Protein AF-A0A2A4R2X6-F1 (afdb_monomer_lite)

Secondary structure (DSSP, 8-state):
--HHHHHHHHH-SSTTS-SSEEEETTTEEEE-----

Sequence (36 aa):
NTHINRLRIKIEQDAANPEYILTVWGVGYKFGGNKT

Radius of gyration: 9.76 Å; chains: 1; bounding box: 29×20×20 Å

Foldseek 3Di:
DVVLLVVLVVPAPDSVDRAQWDADPPPGTDGHDPPD

Structure (mmCIF, N/CA/C/O backbone):
data_AF-A0A2A4R2X6-F1
#
_entry.id   AF-A0A2A4R2X6-F1
#
loop_
_atom_site.group_PDB
_atom_site.id
_atom_site.type_symbol
_atom_site.label_atom_id
_atom_site.label_alt_id
_atom_site.label_comp_id
_atom_site.label_asym_id
_atom_site.label_entity_id
_atom_site.label_seq_id
_atom_site.pdbx_PDB_ins_code
_atom_site.Cartn_x
_atom_site.Cartn_y
_atom_site.Cartn_z
_atom_site.occupancy
_atom_site.B_iso_or_equiv
_atom_site.auth_seq_id
_atom_site.auth_comp_id
_atom_site.auth_asym_id
_atom_site.auth_atom_id
_atom_site.pdbx_PDB_model_num
ATOM 1 N N . ASN A 1 1 ? 9.404 0.916 -4.157 1.00 71.56 1 ASN A N 1
ATOM 2 C CA . ASN A 1 1 ? 8.091 0.712 -3.507 1.00 71.56 1 ASN A CA 1
ATOM 3 C C . ASN A 1 1 ? 7.769 1.891 -2.576 1.00 71.56 1 ASN A C 1
ATOM 5 O O . ASN A 1 1 ? 7.584 1.717 -1.384 1.00 71.56 1 ASN A O 1
ATOM 9 N N . THR A 1 2 ? 7.777 3.120 -3.102 1.00 88.31 2 THR A N 1
ATOM 10 C CA . THR A 1 2 ? 7.748 4.346 -2.270 1.00 88.31 2 THR A CA 1
ATOM 11 C C . THR A 1 2 ? 6.448 5.121 -2.467 1.00 88.31 2 THR A C 1
ATOM 13 O O . THR A 1 2 ? 5.874 5.623 -1.507 1.00 88.31 2 THR A O 1
ATOM 16 N N . HIS A 1 3 ? 5.939 5.165 -3.703 1.00 94.31 3 HIS A N 1
ATOM 17 C CA . HIS A 1 3 ? 4.652 5.787 -4.022 1.00 94.31 3 HIS A CA 1
ATOM 18 C C . HIS A 1 3 ? 3.477 5.048 -3.377 1.00 94.31 3 H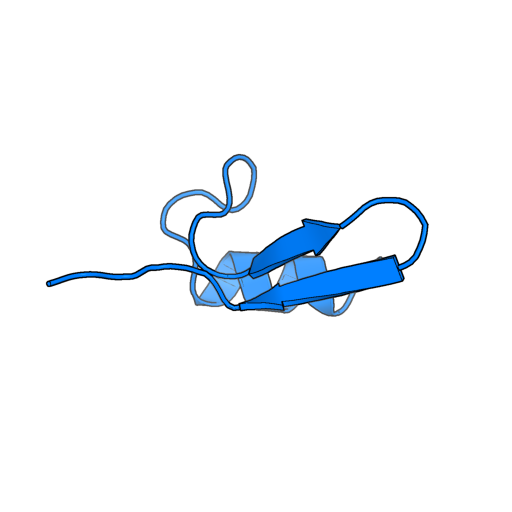IS A C 1
ATOM 20 O O . HIS A 1 3 ? 2.625 5.691 -2.777 1.00 94.31 3 HIS A O 1
ATOM 26 N N . ILE A 1 4 ? 3.479 3.712 -3.409 1.00 95.19 4 ILE A N 1
ATOM 27 C CA . ILE A 1 4 ? 2.440 2.908 -2.754 1.00 95.19 4 ILE A CA 1
ATOM 28 C C . ILE A 1 4 ? 2.464 3.064 -1.239 1.00 95.19 4 ILE A C 1
ATOM 30 O O . ILE A 1 4 ? 1.411 3.274 -0.650 1.00 95.19 4 ILE A O 1
ATOM 34 N N . ASN A 1 5 ? 3.641 3.068 -0.613 1.00 94.69 5 ASN A N 1
ATOM 35 C CA . ASN A 1 5 ? 3.736 3.301 0.829 1.00 94.69 5 ASN A CA 1
ATOM 36 C C . ASN A 1 5 ? 3.207 4.690 1.216 1.00 94.69 5 ASN A C 1
ATOM 38 O O . ASN A 1 5 ? 2.437 4.809 2.161 1.00 94.69 5 ASN A O 1
ATOM 42 N N . ARG A 1 6 ? 3.544 5.735 0.446 1.00 96.81 6 ARG A N 1
ATOM 43 C CA . ARG A 1 6 ? 2.990 7.085 0.657 1.00 96.81 6 ARG A CA 1
ATOM 44 C C . ARG A 1 6 ? 1.476 7.131 0.491 1.00 96.81 6 ARG A C 1
ATOM 46 O O . ARG A 1 6 ? 0.829 7.914 1.174 1.00 96.81 6 ARG A O 1
ATOM 53 N N . LEU A 1 7 ? 0.927 6.347 -0.434 1.00 96.00 7 LEU A N 1
ATOM 54 C CA . LEU A 1 7 ? -0.510 6.304 -0.652 1.00 96.00 7 LEU A CA 1
ATOM 55 C C . LEU A 1 7 ? -1.211 5.563 0.491 1.00 96.00 7 LEU A C 1
ATOM 57 O O . LEU A 1 7 ? -2.158 6.101 1.049 1.00 96.00 7 LEU A O 1
ATOM 61 N N . ARG A 1 8 ? -0.684 4.405 0.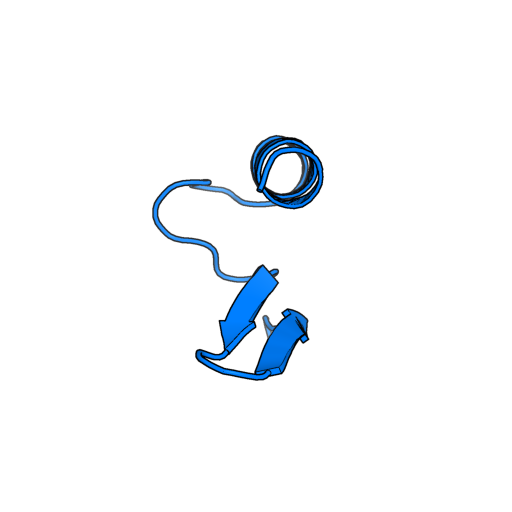912 1.00 96.12 8 ARG A N 1
ATOM 62 C CA . ARG A 1 8 ? -1.204 3.630 2.049 1.00 96.12 8 ARG A CA 1
ATOM 63 C C . ARG A 1 8 ? -1.220 4.436 3.346 1.00 96.12 8 ARG A C 1
ATOM 65 O O . ARG A 1 8 ? -2.238 4.458 4.014 1.00 96.12 8 ARG A O 1
ATOM 72 N N . ILE A 1 9 ? -0.159 5.194 3.637 1.00 97.06 9 ILE A N 1
ATOM 73 C CA . ILE A 1 9 ? -0.111 6.103 4.801 1.00 97.06 9 ILE A CA 1
ATOM 74 C C . ILE A 1 9 ? -1.263 7.123 4.799 1.00 97.06 9 ILE A C 1
ATOM 76 O O . ILE A 1 9 ? -1.683 7.571 5.859 1.00 97.06 9 ILE A O 1
ATOM 80 N N . LYS A 1 10 ? -1.764 7.520 3.623 1.00 96.38 10 LYS A N 1
ATOM 81 C CA . LYS A 1 10 ? -2.826 8.527 3.505 1.00 96.38 10 LYS A CA 1
ATOM 82 C C . LYS A 1 10 ? -4.240 7.955 3.587 1.00 96.38 10 LYS A C 1
ATOM 84 O O . LYS A 1 10 ? -5.142 8.714 3.922 1.00 96.38 10 LYS A O 1
ATOM 89 N N . ILE A 1 11 ? -4.447 6.694 3.200 1.00 94.69 11 ILE A N 1
ATOM 90 C CA . ILE A 1 11 ? -5.798 6.139 2.988 1.00 94.69 11 ILE A CA 1
ATOM 91 C C . ILE A 1 11 ? -6.104 4.892 3.820 1.00 94.69 11 ILE A C 1
ATOM 93 O O . ILE A 1 11 ? -7.272 4.580 4.020 1.00 94.69 11 ILE A O 1
ATOM 97 N N . GLU A 1 12 ? -5.084 4.167 4.275 1.00 95.06 12 GLU A N 1
ATOM 98 C CA . GLU A 1 12 ? -5.261 2.984 5.116 1.00 95.06 12 GLU A CA 1
ATOM 99 C C . GLU A 1 12 ? -5.363 3.409 6.578 1.00 95.06 12 GLU A C 1
ATOM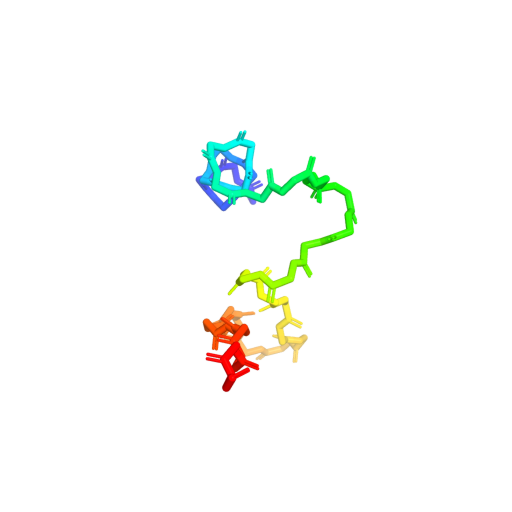 101 O O . GLU A 1 12 ? -4.716 4.366 7.006 1.00 95.06 12 GLU A O 1
ATOM 106 N N . GLN A 1 13 ? -6.133 2.660 7.364 1.00 95.94 13 GLN A N 1
ATOM 107 C CA . GLN A 1 13 ? -6.147 2.830 8.816 1.00 95.94 13 GLN A CA 1
ATOM 108 C C . GLN A 1 13 ? -4.824 2.363 9.445 1.00 95.94 13 GLN A C 1
ATOM 110 O O . GLN A 1 13 ? -4.300 3.020 10.3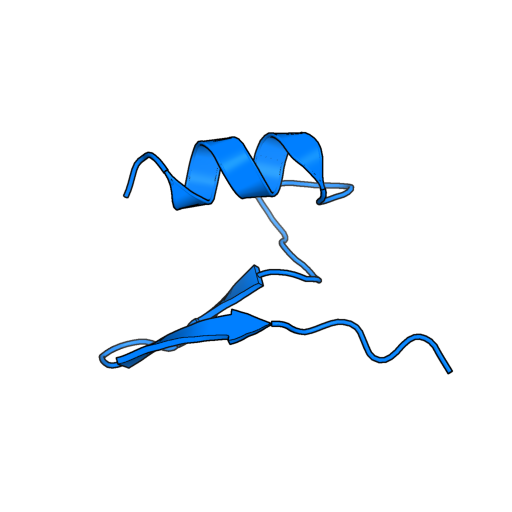41 1.00 95.94 13 GLN A O 1
ATOM 115 N N . ASP A 1 14 ? -4.272 1.255 8.944 1.00 95.81 14 ASP A N 1
ATOM 116 C CA . ASP A 1 14 ? -2.932 0.765 9.261 1.00 95.81 14 ASP A CA 1
ATOM 117 C C . ASP A 1 14 ? -2.184 0.451 7.958 1.00 95.81 14 ASP A C 1
ATOM 119 O O . ASP A 1 14 ? -2.506 -0.490 7.235 1.00 95.81 14 ASP A O 1
ATOM 123 N N . ALA A 1 15 ? -1.149 1.235 7.648 1.00 93.88 15 ALA A N 1
ATOM 124 C CA . ALA A 1 15 ? -0.366 1.060 6.426 1.00 93.88 15 ALA A CA 1
ATOM 125 C C . ALA A 1 15 ? 0.440 -0.256 6.388 1.00 93.88 15 ALA A C 1
ATOM 127 O O . ALA A 1 15 ? 0.851 -0.672 5.299 1.00 93.88 15 ALA A O 1
ATOM 128 N N . ALA A 1 16 ? 0.679 -0.895 7.542 1.00 93.62 16 ALA A N 1
ATOM 129 C 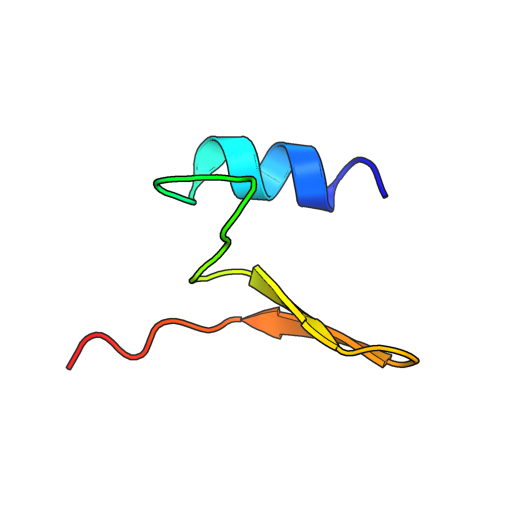CA . ALA A 1 16 ? 1.319 -2.206 7.626 1.00 93.62 16 ALA A CA 1
ATOM 130 C C . ALA A 1 16 ? 0.346 -3.351 7.294 1.00 93.62 16 ALA A C 1
ATOM 132 O O . ALA A 1 16 ? 0.776 -4.367 6.747 1.00 93.62 16 ALA A O 1
ATOM 133 N N . ASN A 1 17 ? -0.954 -3.146 7.534 1.00 94.56 17 ASN A N 1
ATOM 134 C CA . ASN A 1 17 ? -2.036 -4.087 7.242 1.00 94.56 17 ASN A CA 1
ATOM 135 C C . ASN A 1 17 ? -3.054 -3.447 6.275 1.00 94.56 17 ASN A C 1
ATOM 137 O O . ASN A 1 17 ? -4.159 -3.105 6.690 1.00 94.56 17 ASN A O 1
ATOM 141 N N . PRO A 1 18 ? -2.688 -3.238 4.993 1.00 94.62 18 PRO A N 1
ATOM 142 C CA . PRO A 1 18 ? -3.523 -2.488 4.060 1.00 94.62 18 PRO A CA 1
ATOM 143 C C . PRO A 1 18 ? -4.799 -3.252 3.686 1.00 94.62 18 PRO A C 1
ATOM 145 O O . PRO A 1 18 ? -4.737 -4.433 3.344 1.00 94.62 18 PRO A O 1
ATOM 148 N N . GLU A 1 19 ? -5.932 -2.555 3.664 1.00 95.06 19 GLU A N 1
ATOM 149 C CA . GLU A 1 19 ? -7.243 -3.083 3.268 1.00 95.06 19 GLU A CA 1
ATOM 150 C C . GLU A 1 19 ? -7.649 -2.614 1.861 1.00 95.06 19 GLU A C 1
ATOM 152 O O . GLU A 1 19 ? -8.271 -3.368 1.103 1.00 95.06 19 GLU A O 1
ATOM 157 N N . TYR A 1 20 ? -7.262 -1.393 1.476 1.00 95.06 20 TYR A N 1
ATOM 158 C CA . TYR A 1 20 ? -7.618 -0.801 0.186 1.00 95.06 20 TYR A CA 1
ATOM 159 C C . TYR A 1 20 ? -6.592 -1.071 -0.906 1.00 95.06 20 TYR A C 1
ATOM 161 O O . TYR A 1 20 ? -6.966 -1.250 -2.055 1.00 95.06 20 TYR A O 1
ATOM 169 N N . ILE A 1 21 ? -5.294 -1.102 -0.619 1.00 95.25 21 ILE A N 1
ATOM 170 C CA . ILE A 1 21 ? -4.265 -1.354 -1.636 1.00 95.25 21 ILE A CA 1
ATOM 171 C C . ILE A 1 21 ? -3.529 -2.629 -1.303 1.00 95.25 21 ILE A C 1
ATOM 173 O O . ILE A 1 21 ? -2.589 -2.640 -0.509 1.00 95.25 21 ILE A O 1
ATOM 177 N N . LEU A 1 22 ? -3.897 -3.706 -1.987 1.00 95.06 22 LEU A N 1
ATOM 178 C CA . LEU A 1 22 ? -3.372 -5.042 -1.741 1.00 95.06 22 LEU A CA 1
ATOM 179 C C . LEU A 1 22 ? -2.271 -5.371 -2.746 1.00 95.06 22 LEU A C 1
ATOM 181 O O . LEU A 1 22 ? -2.419 -5.147 -3.949 1.00 95.06 22 LEU A O 1
ATOM 185 N N . THR A 1 23 ? -1.158 -5.910 -2.253 1.00 94.94 23 THR A N 1
ATOM 186 C CA . THR A 1 23 ? -0.073 -6.391 -3.114 1.00 94.94 23 THR A CA 1
ATOM 187 C C . THR A 1 23 ? -0.475 -7.725 -3.742 1.00 94.94 23 THR A C 1
ATOM 189 O O . THR A 1 23 ? -0.849 -8.658 -3.035 1.00 94.94 23 THR A O 1
ATOM 192 N N . VAL A 1 24 ? -0.355 -7.831 -5.063 1.00 95.38 24 VAL A N 1
ATOM 193 C CA . VAL A 1 24 ? -0.490 -9.081 -5.815 1.00 95.38 24 VAL A CA 1
ATOM 194 C C . VAL A 1 24 ? 0.895 -9.468 -6.322 1.00 95.38 24 VAL A C 1
ATOM 196 O O . VAL A 1 24 ? 1.447 -8.831 -7.221 1.00 95.38 24 VAL A O 1
ATOM 199 N N . TRP A 1 25 ? 1.482 -10.492 -5.708 1.00 94.56 25 TRP A N 1
ATOM 200 C CA . TRP A 1 25 ? 2.847 -10.923 -6.002 1.00 94.56 25 TRP A CA 1
ATOM 201 C C . TRP A 1 25 ? 3.010 -11.336 -7.466 1.00 94.56 25 TRP A C 1
ATOM 203 O O . TRP A 1 25 ? 2.190 -12.070 -8.007 1.00 94.56 25 TRP A O 1
ATOM 213 N N . GLY A 1 26 ? 4.065 -10.828 -8.109 1.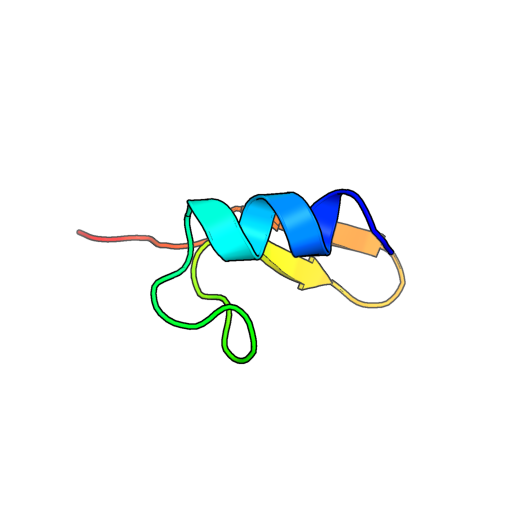00 94.94 26 GLY A N 1
ATOM 214 C CA . GLY A 1 26 ? 4.342 -11.072 -9.529 1.00 94.94 26 GLY A CA 1
ATOM 215 C C . GLY A 1 26 ? 3.465 -10.285 -10.510 1.00 94.94 26 GLY A C 1
ATOM 216 O O . GLY A 1 26 ? 3.665 -10.419 -11.711 1.00 94.94 26 GLY A O 1
ATOM 217 N N . VAL A 1 27 ? 2.530 -9.455 -10.026 1.00 95.94 27 VAL A N 1
ATOM 218 C CA . VAL A 1 27 ? 1.595 -8.699 -10.879 1.00 95.94 27 VAL A CA 1
ATOM 219 C C . VAL A 1 27 ? 1.627 -7.200 -10.577 1.00 95.94 27 VAL A C 1
ATOM 221 O O . VAL A 1 27 ? 1.813 -6.395 -11.484 1.00 95.94 27 VAL A O 1
ATOM 224 N N . GLY A 1 28 ? 1.455 -6.797 -9.314 1.00 94.06 28 GLY A N 1
ATOM 225 C CA . GLY A 1 28 ? 1.362 -5.384 -8.941 1.00 94.06 28 GLY A CA 1
ATOM 226 C C . GLY A 1 28 ? 0.453 -5.142 -7.739 1.00 94.06 28 GLY A C 1
ATOM 227 O O . GLY A 1 28 ? 0.612 -5.780 -6.700 1.00 94.06 28 GLY A O 1
ATOM 228 N N . TYR A 1 29 ? -0.488 -4.206 -7.868 1.00 95.38 29 TYR A N 1
ATOM 229 C CA . TYR A 1 29 ? -1.414 -3.822 -6.799 1.00 95.38 29 TYR A CA 1
ATOM 230 C C . TYR A 1 29 ? -2.855 -3.883 -7.287 1.00 95.38 29 TYR A C 1
ATOM 232 O O . TYR A 1 29 ? -3.133 -3.544 -8.436 1.00 95.38 29 TYR A O 1
ATOM 240 N N . LYS A 1 30 ? -3.767 -4.274 -6.399 1.00 94.25 30 LYS A N 1
ATOM 241 C CA . LYS A 1 30 ? -5.210 -4.207 -6.636 1.00 94.25 30 LYS A CA 1
ATOM 242 C C . LYS A 1 30 ? -5.872 -3.315 -5.597 1.00 94.25 30 LYS A C 1
ATOM 244 O O . LYS A 1 30 ? -5.445 -3.299 -4.441 1.00 94.25 30 LYS A O 1
ATOM 249 N N . PHE A 1 31 ? -6.918 -2.612 -6.016 1.00 94.75 31 PHE A N 1
ATOM 250 C CA . PHE A 1 31 ? -7.784 -1.901 -5.089 1.00 94.75 31 PHE A CA 1
ATOM 251 C C . PHE A 1 31 ? -8.765 -2.896 -4.445 1.00 94.75 31 PHE A C 1
ATOM 253 O O . PHE A 1 31 ? -9.387 -3.696 -5.146 1.00 94.75 31 PHE A O 1
ATOM 260 N N . GLY A 1 32 ? -8.820 -2.903 -3.119 1.00 88.12 32 GLY A N 1
ATOM 261 C CA . GLY A 1 32 ? -9.669 -3.721 -2.261 1.00 88.12 32 GLY A CA 1
ATOM 262 C C . GLY A 1 32 ? -10.641 -2.860 -1.451 1.00 88.12 32 GLY A C 1
ATOM 263 O O . GLY A 1 32 ? -10.751 -1.658 -1.674 1.00 88.12 32 GLY A O 1
ATOM 264 N N . GLY A 1 33 ? -11.344 -3.489 -0.508 1.00 76.56 33 GLY A N 1
ATOM 265 C CA . GLY A 1 33 ? -12.343 -2.824 0.330 1.00 76.56 33 GLY A CA 1
ATOM 266 C C . GLY A 1 33 ? -13.743 -2.839 -0.285 1.00 76.56 33 GLY A C 1
ATOM 267 O O . GLY A 1 33 ? -14.252 -1.814 -0.723 1.00 76.56 33 GLY A O 1
ATOM 268 N N . ASN A 1 34 ? -14.400 -4.000 -0.267 1.00 64.44 34 ASN A N 1
ATOM 269 C CA . ASN A 1 34 ? -15.854 -4.048 -0.407 1.00 64.44 34 ASN A CA 1
ATOM 270 C C . ASN A 1 34 ? -16.462 -3.772 0.972 1.00 64.44 34 ASN A C 1
ATOM 272 O O . ASN A 1 34 ? -16.705 -4.700 1.738 1.00 64.44 34 ASN A O 1
ATOM 276 N N . LYS A 1 35 ? -16.677 -2.496 1.303 1.00 51.78 35 LYS A N 1
ATOM 277 C CA . LYS A 1 35 ? -17.654 -2.134 2.334 1.00 51.78 35 LYS A CA 1
ATOM 278 C C . LYS A 1 35 ? -19.026 -2.110 1.665 1.00 51.78 35 LYS A C 1
ATOM 280 O O . LYS A 1 35 ? -19.403 -1.103 1.074 1.00 51.78 35 LYS A O 1
ATOM 285 N N . THR A 1 36 ? -19.702 -3.255 1.676 1.00 50.97 36 THR A N 1
ATOM 286 C CA . THR A 1 36 ? -21.174 -3.291 1.676 1.00 50.97 36 THR A CA 1
ATOM 287 C C . THR A 1 36 ? -21.697 -2.775 3.001 1.00 50.97 36 THR A C 1
ATOM 289 O O . THR A 1 36 ? -21.060 -3.118 4.025 1.00 50.97 36 THR A O 1
#

pLDDT: mean 90.31, std 11.73, range [50.97, 97.06]